Protein AF-A0A840SF92-F1 (afdb_monomer_lite)

Secondary structure (DSSP, 8-state):
-EEEEEEEES-HHHHHHHHHHHHHTT-EEEEEEEEEEESSTT-TTSPEEEEEEEEEEEEE------------PPP-----PPP-

Structure (mmCIF, N/CA/C/O backbone):
data_AF-A0A840SF92-F1
#
_entry.id   AF-A0A840SF92-F1
#
loop_
_atom_site.group_PDB
_atom_site.id
_atom_site.type_symbol
_atom_site.label_atom_id
_atom_site.label_alt_id
_atom_site.label_comp_id
_atom_site.label_asym_id
_atom_site.label_entity_id
_atom_site.label_seq_id
_atom_site.pdbx_PDB_ins_code
_atom_site.Cartn_x
_atom_site.Cartn_y
_atom_site.Cartn_z
_atom_site.occupancy
_atom_site.B_iso_or_equiv
_atom_site.auth_seq_id
_atom_site.auth_comp_id
_atom_site.auth_asym_id
_atom_site.auth_atom_id
_atom_site.pdbx_PDB_model_num
ATOM 1 N N . MET A 1 1 ? -17.802 9.811 5.879 1.00 65.94 1 MET A N 1
ATOM 2 C CA . MET A 1 1 ? -16.988 8.653 5.419 1.00 65.94 1 MET A CA 1
ATOM 3 C C . MET A 1 1 ? -16.161 9.071 4.217 1.00 65.94 1 MET A C 1
ATOM 5 O O . MET A 1 1 ? -16.726 9.347 3.161 1.00 65.94 1 MET A O 1
ATOM 9 N N . HIS A 1 2 ? -14.847 9.180 4.402 1.00 85.44 2 HIS A N 1
ATOM 10 C CA . HIS A 1 2 ? -13.907 9.599 3.364 1.00 85.44 2 HIS A CA 1
ATOM 11 C C . HIS A 1 2 ? -12.965 8.441 3.030 1.00 85.44 2 HIS A C 1
ATOM 13 O O . HIS A 1 2 ? -12.438 7.791 3.934 1.00 85.44 2 HIS A O 1
ATOM 19 N N . HIS A 1 3 ? -12.785 8.183 1.737 1.00 91.31 3 HIS A N 1
ATOM 20 C CA . HIS A 1 3 ? -11.860 7.172 1.242 1.00 91.31 3 HIS A CA 1
ATOM 21 C C . HIS A 1 3 ? -10.580 7.856 0.784 1.00 91.31 3 HIS A C 1
ATOM 23 O O . HIS A 1 3 ? -10.643 8.824 0.025 1.00 91.31 3 HIS A O 1
ATOM 29 N N . THR A 1 4 ? -9.443 7.313 1.199 1.00 93.25 4 THR A N 1
ATOM 30 C CA . THR A 1 4 ? -8.121 7.794 0.806 1.00 93.25 4 THR A CA 1
ATOM 31 C C . THR A 1 4 ? -7.405 6.702 0.024 1.00 93.25 4 THR A C 1
ATOM 33 O O . THR A 1 4 ? -7.499 5.517 0.352 1.00 93.25 4 THR A O 1
ATOM 36 N N . VAL A 1 5 ? -6.689 7.111 -1.021 1.00 94.25 5 VAL A N 1
ATOM 37 C CA . VAL A 1 5 ? -5.768 6.255 -1.768 1.00 94.25 5 VAL A CA 1
ATOM 38 C C . VAL A 1 5 ? -4.386 6.873 -1.658 1.00 94.25 5 VAL A C 1
ATOM 40 O O . VAL A 1 5 ? -4.197 8.028 -2.040 1.00 94.25 5 VAL A O 1
ATOM 43 N N . GLU A 1 6 ? -3.427 6.114 -1.143 1.00 94.38 6 GLU A N 1
ATOM 44 C CA . GLU A 1 6 ? -2.030 6.536 -1.061 1.00 94.38 6 GLU A CA 1
ATOM 45 C C . GLU A 1 6 ? -1.103 5.537 -1.751 1.00 94.38 6 GLU A C 1
ATOM 47 O O . GLU A 1 6 ? -1.377 4.336 -1.801 1.00 94.38 6 GLU A O 1
ATOM 52 N N . SER A 1 7 ? 0.002 6.051 -2.291 1.00 94.44 7 SER A N 1
ATOM 53 C CA . SER A 1 7 ? 1.069 5.242 -2.874 1.00 94.44 7 SER A CA 1
ATOM 54 C C . SER A 1 7 ? 2.214 5.127 -1.877 1.00 94.44 7 SER A C 1
ATOM 56 O O . SER A 1 7 ? 2.753 6.135 -1.425 1.00 94.44 7 SER A O 1
ATOM 58 N N . CYS A 1 8 ? 2.614 3.899 -1.582 1.00 94.75 8 CYS A N 1
ATOM 59 C CA . CYS A 1 8 ? 3.758 3.549 -0.758 1.00 94.75 8 CYS A CA 1
ATOM 60 C C . CYS A 1 8 ? 4.851 2.931 -1.650 1.00 94.75 8 CYS A C 1
ATOM 62 O O . CYS A 1 8 ? 4.520 2.164 -2.559 1.00 94.75 8 CYS A O 1
ATOM 64 N N . PRO A 1 9 ? 6.141 3.235 -1.417 1.00 94.25 9 PRO A N 1
ATOM 65 C CA . PRO A 1 9 ? 7.243 2.579 -2.117 1.00 94.25 9 PRO A CA 1
ATOM 66 C C . PRO A 1 9 ? 7.191 1.055 -1.974 1.00 94.25 9 PRO A C 1
ATOM 68 O O . PRO A 1 9 ? 6.655 0.546 -0.989 1.00 94.25 9 PRO A O 1
ATOM 71 N N . ASP A 1 10 ? 7.786 0.342 -2.930 1.00 93.88 10 ASP A N 1
ATOM 72 C CA . ASP A 1 10 ? 7.950 -1.121 -2.925 1.00 93.88 10 ASP A CA 1
ATOM 73 C C . ASP A 1 10 ? 9.009 -1.586 -1.911 1.00 93.88 10 ASP A C 1
ATOM 75 O O . ASP A 1 10 ? 10.050 -2.145 -2.252 1.00 93.88 10 ASP A O 1
ATOM 79 N N . ASP A 1 11 ? 8.754 -1.275 -0.642 1.00 96.06 11 ASP A N 1
ATOM 80 C CA . ASP A 1 11 ? 9.568 -1.631 0.510 1.00 96.06 11 ASP A CA 1
ATOM 81 C C . ASP A 1 11 ? 8.646 -2.124 1.633 1.00 96.06 11 ASP A C 1
ATOM 83 O O . ASP A 1 11 ? 7.749 -1.416 2.102 1.00 96.06 11 ASP A O 1
ATOM 87 N N . ASN A 1 12 ? 8.866 -3.365 2.069 1.00 94.06 12 ASN A N 1
ATOM 88 C CA . ASN A 1 12 ? 8.020 -4.020 3.063 1.00 94.06 12 ASN A CA 1
ATOM 89 C C . ASN A 1 12 ? 8.125 -3.391 4.461 1.00 94.06 12 ASN A C 1
ATOM 91 O O . ASN A 1 12 ? 7.146 -3.411 5.211 1.00 94.06 12 ASN A O 1
ATOM 95 N N . GLU A 1 13 ? 9.288 -2.855 4.839 1.00 97.06 13 GLU A N 1
ATOM 96 C CA . GLU A 1 13 ? 9.461 -2.214 6.145 1.00 97.06 13 GLU A CA 1
ATOM 97 C C . GLU A 1 13 ? 8.706 -0.887 6.192 1.00 97.06 13 GLU A C 1
ATOM 99 O O . GLU A 1 13 ? 8.007 -0.609 7.173 1.00 97.06 13 GLU A O 1
ATOM 104 N N . VAL A 1 14 ? 8.783 -0.119 5.101 1.00 96.44 14 VAL A N 1
ATOM 105 C CA . VAL A 1 14 ? 8.045 1.140 4.931 1.00 96.44 14 VAL A CA 1
ATOM 106 C C . VAL A 1 14 ? 6.540 0.884 4.902 1.00 96.44 14 VAL A C 1
ATOM 108 O O . VAL A 1 14 ? 5.797 1.540 5.634 1.00 96.44 14 VAL A O 1
ATOM 111 N N . LEU A 1 15 ? 6.088 -0.113 4.132 1.00 96.62 15 LEU A N 1
ATOM 112 C CA . LEU A 1 15 ? 4.677 -0.499 4.077 1.00 96.62 15 LEU A CA 1
ATOM 113 C C . LEU A 1 15 ? 4.144 -0.864 5.465 1.00 96.62 15 LEU A C 1
ATOM 115 O O . LEU A 1 15 ? 3.095 -0.369 5.877 1.00 96.62 15 LEU A O 1
ATOM 119 N N . ARG A 1 16 ? 4.873 -1.704 6.211 1.00 97.31 16 ARG A N 1
ATOM 120 C CA . ARG A 1 16 ? 4.468 -2.106 7.563 1.00 97.31 16 ARG A CA 1
ATOM 121 C C . ARG A 1 16 ? 4.336 -0.898 8.486 1.00 97.31 16 ARG A C 1
ATOM 123 O O . ARG A 1 16 ? 3.317 -0.762 9.156 1.00 97.31 16 ARG A O 1
ATOM 130 N N . ALA A 1 17 ? 5.340 -0.020 8.496 1.00 97.12 17 ALA A N 1
ATOM 131 C CA . ALA A 1 17 ? 5.318 1.183 9.323 1.00 97.12 17 ALA A CA 1
ATOM 132 C C . ALA A 1 17 ? 4.114 2.080 8.993 1.00 97.12 17 ALA A C 1
ATOM 134 O O . ALA A 1 17 ? 3.471 2.604 9.904 1.00 97.12 17 ALA A O 1
ATOM 135 N N . ARG A 1 18 ? 3.768 2.202 7.706 1.00 96.00 18 ARG A N 1
ATOM 136 C CA . ARG A 1 18 ? 2.629 3.011 7.267 1.00 96.00 18 ARG A CA 1
ATOM 137 C C . ARG A 1 18 ? 1.282 2.410 7.666 1.00 96.00 18 ARG A C 1
ATOM 139 O O . ARG A 1 18 ? 0.408 3.129 8.143 1.00 96.00 18 ARG A O 1
ATOM 146 N N . LEU A 1 19 ? 1.113 1.096 7.530 1.00 95.75 19 LEU A N 1
ATOM 147 C CA . LEU A 1 19 ? -0.111 0.410 7.963 1.00 95.75 19 LEU A CA 1
ATOM 148 C C . LEU A 1 19 ? -0.316 0.511 9.483 1.00 95.75 19 LEU A C 1
ATOM 150 O O . LEU A 1 19 ? -1.445 0.715 9.937 1.00 95.75 19 LEU A O 1
ATOM 154 N N . ASP A 1 20 ? 0.766 0.426 10.261 1.00 95.69 20 ASP A N 1
ATOM 155 C CA . ASP A 1 20 ? 0.724 0.625 11.713 1.00 95.69 20 ASP A CA 1
ATOM 156 C C . ASP A 1 20 ? 0.281 2.051 12.080 1.00 95.69 20 ASP A C 1
ATOM 158 O O . ASP A 1 20 ? -0.512 2.237 13.006 1.00 95.69 20 ASP A O 1
ATOM 162 N N . GLU A 1 21 ? 0.772 3.064 11.363 1.00 94.75 21 GLU A N 1
ATOM 163 C CA . GLU A 1 21 ? 0.378 4.463 11.552 1.00 94.75 21 GLU A CA 1
ATOM 164 C C . GLU A 1 21 ? -1.112 4.675 11.263 1.00 94.75 21 GLU A C 1
ATOM 166 O O . GLU A 1 21 ? -1.841 5.148 12.137 1.00 94.75 21 GLU A O 1
ATOM 171 N N . LEU A 1 22 ? -1.595 4.211 10.107 1.00 93.06 22 LEU A N 1
ATOM 172 C CA . LEU A 1 22 ? -3.012 4.285 9.742 1.00 93.06 22 LEU A CA 1
ATOM 173 C C . LEU A 1 22 ? -3.913 3.588 10.769 1.00 93.06 22 LEU A C 1
ATOM 175 O O . LEU A 1 22 ? -4.973 4.101 11.133 1.00 93.06 22 LEU A O 1
ATOM 179 N N . SER A 1 23 ? -3.483 2.436 11.293 1.00 90.12 23 SER A N 1
ATOM 180 C CA . SER A 1 23 ? -4.224 1.751 12.351 1.00 90.12 23 SER A CA 1
ATOM 181 C C . SER A 1 23 ? -4.290 2.573 13.643 1.00 90.12 23 SER A C 1
ATOM 183 O O . SER A 1 23 ? -5.320 2.538 14.320 1.00 90.12 23 SER A O 1
ATOM 185 N N . ARG A 1 24 ? -3.223 3.298 14.012 1.00 91.62 24 ARG A N 1
ATOM 186 C CA . ARG A 1 24 ? -3.203 4.180 15.198 1.00 91.62 24 ARG A CA 1
ATOM 187 C C . ARG A 1 24 ? -4.079 5.414 15.014 1.00 91.62 24 ARG A C 1
ATOM 189 O O . ARG A 1 24 ? -4.699 5.858 15.976 1.00 91.62 24 ARG A O 1
ATOM 196 N N . GLU A 1 25 ? -4.163 5.928 13.793 1.00 90.31 25 GLU A N 1
ATOM 197 C CA . GLU A 1 25 ? -5.068 7.018 13.406 1.00 90.31 25 GLU A CA 1
ATOM 198 C C . GLU A 1 25 ? -6.542 6.577 13.378 1.00 90.31 25 GLU A C 1
ATOM 200 O O . GLU A 1 25 ? -7.448 7.399 13.251 1.00 90.31 25 GLU A O 1
ATOM 205 N N . GLY A 1 26 ? -6.804 5.276 13.539 1.00 89.69 26 GLY A N 1
ATOM 206 C CA . GLY A 1 26 ? -8.148 4.712 13.511 1.00 89.69 26 GLY A CA 1
ATOM 207 C C . GLY A 1 26 ? -8.716 4.585 12.099 1.00 89.69 26 GLY A C 1
ATOM 208 O O . GLY A 1 26 ? -9.928 4.402 11.953 1.00 89.69 26 GLY A O 1
ATOM 209 N N . ALA A 1 27 ? -7.864 4.668 11.074 1.00 92.31 27 ALA A N 1
ATOM 210 C CA . ALA A 1 27 ? -8.245 4.378 9.705 1.00 92.31 27 ALA A CA 1
ATOM 211 C C . ALA A 1 27 ? -8.501 2.875 9.541 1.00 92.31 27 ALA A C 1
ATOM 213 O O . ALA A 1 27 ? -7.802 2.018 10.089 1.00 92.31 27 ALA A O 1
ATOM 214 N N . ARG A 1 28 ? -9.515 2.543 8.748 1.00 93.56 28 ARG A N 1
ATOM 215 C CA . ARG A 1 28 ? -9.808 1.172 8.352 1.00 93.56 28 ARG A CA 1
ATOM 216 C C . ARG A 1 28 ? -9.136 0.898 7.017 1.00 93.56 28 ARG A C 1
ATOM 218 O O . ARG A 1 28 ? -9.511 1.482 6.005 1.00 93.56 28 ARG A O 1
ATOM 225 N N . ILE A 1 29 ? -8.176 -0.019 6.998 1.00 94.69 29 ILE A N 1
ATOM 226 C CA . ILE A 1 29 ? -7.581 -0.487 5.743 1.00 94.69 29 ILE A CA 1
ATOM 227 C C . ILE A 1 29 ? -8.611 -1.335 4.998 1.00 94.69 29 ILE A C 1
ATOM 229 O O . ILE A 1 29 ? -9.134 -2.310 5.540 1.00 94.69 29 ILE A O 1
ATOM 233 N N . LEU A 1 30 ? -8.915 -0.947 3.762 1.00 95.56 30 LEU A N 1
ATOM 234 C CA . LEU A 1 30 ? -9.837 -1.664 2.886 1.00 95.56 30 LEU A CA 1
ATOM 235 C C . LEU A 1 30 ? -9.088 -2.621 1.962 1.00 95.56 30 LEU A C 1
ATOM 237 O O . LEU A 1 30 ? -9.526 -3.751 1.756 1.00 95.56 30 LEU A O 1
ATOM 241 N N . SER A 1 31 ? -7.966 -2.171 1.398 1.00 96.19 31 SER A N 1
ATOM 242 C CA . SER A 1 31 ? -7.147 -2.976 0.494 1.00 96.19 31 SER A CA 1
ATOM 243 C C . SER A 1 31 ? -5.708 -2.475 0.448 1.00 96.19 31 SER A C 1
ATOM 245 O O . SER A 1 31 ? -5.455 -1.280 0.596 1.00 96.19 31 SER A O 1
ATOM 247 N N . VAL A 1 32 ? -4.779 -3.397 0.211 1.00 96.50 32 VAL A N 1
ATOM 248 C CA . VAL A 1 32 ? -3.380 -3.111 -0.110 1.00 96.50 32 VAL A CA 1
ATOM 249 C C . VAL A 1 32 ? -3.058 -3.879 -1.383 1.00 96.50 32 VAL A C 1
ATOM 251 O O . VAL A 1 32 ? -3.185 -5.104 -1.416 1.00 96.50 32 VAL A O 1
ATOM 254 N N . LEU A 1 33 ? -2.685 -3.163 -2.439 1.00 96.69 33 LEU A N 1
ATOM 255 C CA . LEU A 1 33 ? -2.435 -3.723 -3.765 1.00 96.69 33 LEU A CA 1
ATOM 256 C C . LEU A 1 33 ? -0.991 -3.448 -4.157 1.00 96.69 33 LEU A C 1
ATOM 258 O O . LEU A 1 33 ? -0.551 -2.309 -4.078 1.00 96.69 33 LEU A O 1
ATOM 262 N N . TRP A 1 34 ? -0.262 -4.456 -4.624 1.00 96.00 34 TRP A N 1
ATOM 263 C CA . TRP A 1 34 ? 1.025 -4.224 -5.274 1.00 96.00 34 TRP A CA 1
ATOM 264 C C . TRP A 1 34 ? 0.798 -3.950 -6.762 1.00 96.00 34 TRP A C 1
ATOM 266 O O . TRP A 1 34 ? 0.163 -4.753 -7.451 1.00 96.00 34 TRP A O 1
ATOM 276 N N . GLN A 1 35 ? 1.295 -2.815 -7.251 1.00 93.06 35 GLN A N 1
ATOM 277 C CA . GLN A 1 35 ? 1.185 -2.413 -8.647 1.00 93.06 35 GLN A CA 1
ATOM 278 C C . GLN A 1 35 ? 2.584 -2.281 -9.266 1.00 93.06 35 GLN A C 1
ATOM 280 O O . GLN A 1 35 ? 3.331 -1.386 -8.865 1.00 93.06 35 GLN A O 1
ATOM 285 N N . PRO A 1 36 ? 2.941 -3.108 -10.265 1.00 93.25 36 PRO A N 1
ATOM 286 C CA . PRO A 1 36 ? 4.218 -2.981 -10.955 1.00 93.25 36 PRO A CA 1
ATOM 287 C C . PRO A 1 36 ? 4.287 -1.662 -11.727 1.00 93.25 36 PRO A C 1
ATOM 289 O O . PRO A 1 36 ? 3.290 -1.209 -12.303 1.00 93.25 36 PRO A O 1
ATOM 292 N N . VAL A 1 37 ? 5.476 -1.064 -11.792 1.00 92.06 37 VAL A N 1
ATOM 293 C CA . VAL A 1 37 ? 5.715 0.061 -12.700 1.00 92.06 37 VAL A CA 1
ATOM 294 C C . VAL A 1 37 ? 6.012 -0.456 -14.100 1.00 92.06 37 VAL A C 1
ATOM 296 O O . VAL A 1 37 ? 6.519 -1.562 -14.287 1.00 92.06 37 VAL A O 1
ATOM 299 N N . ARG A 1 38 ? 5.697 0.347 -15.112 1.00 91.12 38 ARG A N 1
ATOM 300 C CA . ARG A 1 38 ? 6.124 0.052 -16.480 1.00 91.12 38 ARG A CA 1
ATOM 301 C C . ARG A 1 38 ? 7.599 0.387 -16.634 1.00 91.12 38 ARG A C 1
ATOM 303 O O . ARG A 1 38 ? 8.068 1.363 -16.052 1.00 91.12 38 ARG A O 1
ATOM 310 N N . SER A 1 39 ? 8.301 -0.393 -17.450 1.00 91.50 39 SER A N 1
ATOM 311 C CA . SER A 1 39 ? 9.693 -0.107 -17.816 1.00 91.50 39 SER A CA 1
ATOM 312 C C . SER A 1 39 ? 9.829 1.233 -18.549 1.00 91.50 39 SER A C 1
ATOM 314 O O . SER A 1 39 ? 10.854 1.894 -18.425 1.00 91.50 39 SER A O 1
ATOM 316 N N . ASP A 1 40 ? 8.778 1.644 -19.267 1.00 90.12 40 ASP A N 1
ATOM 317 C CA . ASP A 1 40 ? 8.607 2.988 -19.818 1.00 90.12 40 ASP A CA 1
ATOM 318 C C . ASP A 1 40 ? 7.224 3.532 -19.400 1.00 90.12 40 ASP A C 1
ATOM 320 O O . ASP A 1 40 ? 6.202 2.936 -19.753 1.00 90.12 40 ASP A 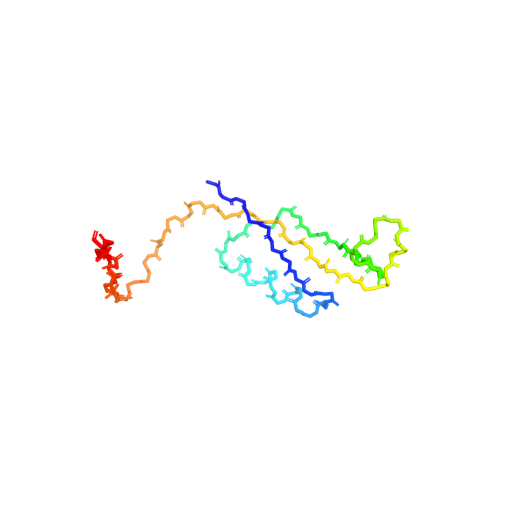O 1
ATOM 324 N N . PRO A 1 41 ? 7.147 4.634 -18.629 1.00 84.31 41 PRO A N 1
ATOM 325 C CA . PRO A 1 41 ? 5.877 5.189 -18.162 1.00 84.31 41 PRO A CA 1
ATOM 326 C C . PRO A 1 41 ? 5.041 5.844 -19.274 1.00 84.31 41 PRO A C 1
ATOM 328 O O . PRO A 1 41 ? 3.856 6.101 -19.061 1.00 84.31 41 PRO A O 1
ATOM 331 N N . THR A 1 42 ? 5.627 6.125 -20.441 1.00 91.06 42 THR A N 1
ATOM 332 C CA . THR A 1 42 ? 4.942 6.774 -21.572 1.00 91.06 42 THR A CA 1
ATOM 333 C C . THR A 1 42 ? 4.359 5.784 -22.577 1.00 91.06 42 THR A C 1
ATOM 335 O O . THR A 1 42 ? 3.481 6.148 -23.360 1.00 91.06 42 THR A O 1
ATOM 338 N N . ASP A 1 43 ? 4.780 4.521 -22.511 1.00 91.88 43 ASP A N 1
ATOM 339 C CA . ASP A 1 43 ? 4.339 3.458 -23.405 1.00 91.88 43 ASP A CA 1
ATOM 340 C C . ASP A 1 43 ? 3.453 2.440 -22.665 1.00 91.88 43 ASP A C 1
ATOM 342 O O . ASP A 1 43 ? 3.890 1.670 -21.810 1.00 91.88 43 ASP A O 1
ATOM 346 N N . GLN A 1 44 ? 2.169 2.397 -23.028 1.00 87.44 44 GLN A N 1
ATOM 347 C CA . GLN A 1 44 ? 1.208 1.452 -22.447 1.00 87.44 44 GLN A CA 1
ATOM 348 C C . GLN A 1 44 ? 1.422 -0.003 -22.891 1.00 87.44 44 GLN A C 1
ATOM 350 O O . GLN A 1 44 ? 0.847 -0.919 -22.294 1.00 87.44 44 GLN A O 1
ATOM 355 N N . THR A 1 45 ? 2.238 -0.230 -23.917 1.00 92.25 45 THR A N 1
ATOM 356 C CA . THR A 1 45 ? 2.626 -1.562 -24.389 1.00 92.25 45 THR A CA 1
ATOM 357 C C . THR A 1 45 ? 3.940 -2.039 -23.777 1.00 92.25 45 THR A C 1
ATOM 359 O O . THR A 1 45 ? 4.254 -3.227 -23.869 1.00 92.25 45 THR A O 1
ATOM 362 N N . ALA A 1 46 ? 4.664 -1.151 -23.084 1.00 90.81 46 ALA A N 1
ATOM 363 C CA . ALA A 1 46 ? 5.913 -1.490 -22.428 1.00 90.81 46 ALA A CA 1
ATOM 364 C C . ALA A 1 46 ? 5.720 -2.591 -21.384 1.00 90.81 46 ALA A C 1
ATOM 366 O O . ALA A 1 46 ? 4.712 -2.642 -20.664 1.00 90.81 46 ALA A O 1
ATOM 367 N N . ALA A 1 47 ? 6.735 -3.452 -21.295 1.00 93.31 47 ALA A N 1
ATOM 368 C CA . ALA A 1 47 ? 6.806 -4.511 -20.305 1.00 93.31 47 ALA A CA 1
ATOM 369 C C . ALA A 1 47 ? 6.712 -3.954 -18.874 1.00 93.31 47 ALA A C 1
ATOM 371 O O . ALA A 1 47 ? 7.034 -2.793 -18.602 1.00 93.31 47 ALA A O 1
ATOM 372 N N . LEU A 1 48 ? 6.268 -4.808 -17.956 1.00 92.75 48 LEU A N 1
ATOM 373 C CA . LEU A 1 48 ? 6.234 -4.495 -16.534 1.00 92.75 48 LEU A CA 1
ATOM 374 C C . LEU A 1 48 ? 7.622 -4.712 -15.924 1.00 92.75 48 LEU A C 1
ATOM 376 O O . LEU A 1 48 ? 8.310 -5.682 -16.249 1.00 92.75 48 LEU A O 1
ATOM 380 N N . SER A 1 49 ? 8.014 -3.803 -15.038 1.00 90.00 49 SER A N 1
ATOM 381 C CA . SER A 1 49 ? 9.213 -3.921 -14.217 1.00 90.00 49 SER A CA 1
ATOM 382 C C . SER A 1 49 ? 9.006 -4.951 -13.104 1.00 90.00 49 SER A C 1
ATOM 384 O O . SER A 1 49 ? 7.880 -5.248 -12.702 1.00 90.00 49 SER A O 1
ATOM 386 N N . ALA A 1 50 ? 10.116 -5.461 -12.571 1.00 88.94 50 ALA A N 1
ATOM 387 C CA . ALA A 1 50 ? 10.121 -6.238 -11.333 1.00 88.94 50 ALA A CA 1
ATOM 388 C C . ALA A 1 50 ? 9.898 -5.368 -10.080 1.00 88.94 50 ALA A C 1
ATOM 390 O O . ALA A 1 50 ? 9.672 -5.911 -9.006 1.00 88.94 50 ALA A O 1
ATOM 391 N N . SER A 1 51 ? 9.978 -4.041 -10.216 1.00 90.69 51 SER A N 1
ATOM 392 C CA . SER A 1 51 ? 9.648 -3.077 -9.167 1.00 90.69 51 SER A CA 1
ATOM 393 C C . SER A 1 51 ? 8.228 -2.538 -9.325 1.00 90.69 51 SER A C 1
ATOM 395 O O . SER A 1 51 ? 7.684 -2.465 -10.433 1.00 90.69 51 SER A O 1
ATOM 397 N N . GLY A 1 52 ? 7.635 -2.122 -8.213 1.00 93.19 52 GLY A N 1
ATOM 398 C CA . GLY A 1 52 ? 6.296 -1.554 -8.182 1.00 93.19 52 GLY A CA 1
ATOM 399 C C . GLY A 1 52 ? 6.140 -0.416 -7.188 1.00 93.19 52 GLY A C 1
ATOM 400 O O . GLY A 1 52 ? 7.093 0.276 -6.842 1.00 93.19 52 GLY A O 1
ATOM 401 N N . ASN A 1 53 ? 4.902 -0.226 -6.758 1.00 95.06 53 ASN A N 1
ATOM 402 C CA . ASN A 1 53 ? 4.515 0.519 -5.570 1.00 95.06 53 ASN A CA 1
ATOM 403 C C . ASN A 1 53 ? 3.314 -0.191 -4.944 1.00 95.06 53 ASN A C 1
ATOM 405 O O . ASN A 1 53 ? 2.516 -0.820 -5.645 1.00 95.06 53 ASN A O 1
ATOM 409 N N . PHE A 1 54 ? 3.145 -0.048 -3.637 1.00 96.94 54 PHE A N 1
ATOM 410 C CA . PHE A 1 54 ? 1.914 -0.446 -2.977 1.00 96.94 54 PHE A CA 1
ATOM 411 C C . PHE A 1 54 ? 0.893 0.686 -3.050 1.00 96.94 54 PHE A C 1
ATOM 413 O O . PHE A 1 54 ? 1.207 1.840 -2.783 1.00 96.94 54 PHE A O 1
ATOM 420 N N . LEU A 1 55 ? -0.348 0.355 -3.376 1.00 96.94 55 LEU A N 1
ATOM 421 C CA . LEU A 1 55 ? -1.494 1.240 -3.243 1.00 96.94 55 LEU A CA 1
ATOM 422 C C . LEU A 1 55 ? -2.273 0.815 -2.007 1.00 96.94 55 LEU A C 1
ATOM 424 O O . LEU A 1 55 ? -2.750 -0.319 -1.927 1.00 96.94 55 LEU A O 1
ATOM 428 N N . ILE A 1 56 ? -2.399 1.725 -1.049 1.00 96.75 56 ILE A N 1
ATOM 429 C CA . ILE A 1 56 ? -3.162 1.507 0.175 1.00 96.75 56 ILE A CA 1
ATOM 430 C C . ILE A 1 56 ? -4.474 2.268 0.026 1.00 96.75 56 ILE A C 1
ATOM 432 O O . ILE A 1 56 ? -4.488 3.480 -0.193 1.00 96.75 56 ILE A O 1
ATOM 436 N N . ILE A 1 57 ? -5.580 1.538 0.127 1.00 95.75 57 ILE A N 1
ATOM 437 C CA . ILE A 1 57 ? -6.932 2.086 0.111 1.00 95.75 57 ILE A CA 1
ATOM 438 C C . ILE A 1 57 ? -7.463 1.991 1.533 1.00 95.75 57 ILE A C 1
ATOM 440 O O . ILE A 1 57 ? -7.585 0.893 2.087 1.00 95.75 57 ILE A O 1
ATOM 444 N N . SER A 1 58 ? -7.790 3.133 2.121 1.00 95.25 58 SER A N 1
ATOM 445 C CA . SER A 1 58 ? -8.278 3.222 3.491 1.00 95.25 58 SER A CA 1
ATOM 446 C C . SER A 1 58 ? -9.536 4.075 3.586 1.00 95.25 58 SER A C 1
ATOM 448 O O . SER A 1 58 ? -9.834 4.909 2.731 1.00 95.25 58 SER A O 1
ATOM 450 N N . GLU A 1 59 ? -10.306 3.828 4.635 1.00 93.75 59 GLU A N 1
ATOM 451 C CA . GLU A 1 59 ? -11.464 4.616 5.024 1.00 93.75 59 GLU A CA 1
ATOM 452 C C . GLU A 1 59 ? -11.167 5.278 6.367 1.00 93.75 59 GLU A C 1
ATOM 454 O O . GLU A 1 59 ? -10.852 4.603 7.351 1.00 93.75 59 GLU A O 1
ATOM 459 N N . VAL A 1 60 ? -11.306 6.600 6.421 1.00 84.31 60 VAL A N 1
ATOM 460 C CA . VAL A 1 60 ? -11.287 7.342 7.680 1.00 84.31 60 VAL A CA 1
ATOM 461 C C . VAL A 1 60 ? -12.736 7.657 8.037 1.00 84.31 60 VAL A C 1
ATOM 463 O O . VAL A 1 60 ? -13.457 8.350 7.307 1.00 84.31 60 VAL A O 1
ATOM 466 N N . GLY A 1 61 ? -13.200 7.075 9.143 1.00 68.56 61 GLY A N 1
ATOM 467 C CA . GLY A 1 61 ? -14.501 7.415 9.707 1.00 68.56 61 GLY A CA 1
ATOM 468 C C . GLY A 1 61 ? -14.483 8.838 10.264 1.00 68.56 61 GLY A C 1
ATOM 469 O O . GLY A 1 61 ? -13.451 9.289 10.753 1.00 68.56 61 GLY A O 1
ATOM 470 N N . ASP A 1 62 ? -15.631 9.522 10.261 1.00 61.88 62 ASP A N 1
ATOM 471 C CA . ASP A 1 62 ? -15.829 10.791 10.981 1.00 61.88 62 ASP A CA 1
ATOM 472 C C . ASP A 1 62 ? -15.855 10.53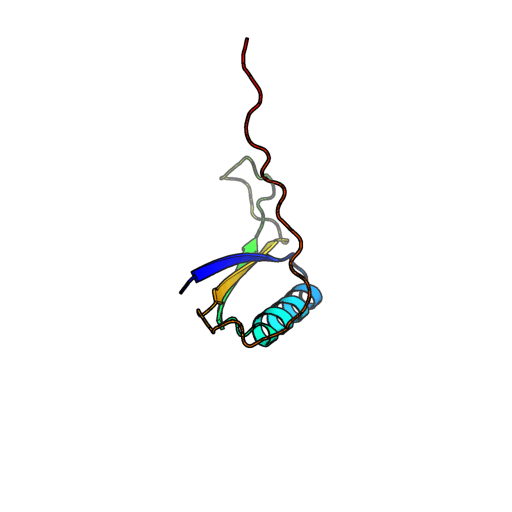2 12.498 1.00 61.88 62 ASP A C 1
ATOM 474 O O . ASP A 1 62 ? -16.855 10.738 13.188 1.00 61.88 62 ASP A O 1
ATOM 478 N N . ARG A 1 63 ? -14.769 9.988 13.050 1.00 55.31 63 ARG A N 1
ATOM 479 C CA . ARG A 1 63 ? -14.591 9.928 14.495 1.00 55.31 63 ARG A CA 1
ATOM 480 C C . ARG A 1 63 ? -14.128 11.310 14.914 1.00 55.31 63 ARG A C 1
ATOM 482 O O . ARG A 1 63 ? -12.967 11.661 14.748 1.00 55.31 63 ARG A O 1
ATOM 489 N N . VAL A 1 64 ? -15.112 12.078 15.384 1.00 45.84 64 VAL A N 1
ATOM 490 C CA . VAL A 1 64 ? -15.011 13.276 16.223 1.00 45.84 64 VAL A CA 1
ATOM 491 C C . VAL A 1 64 ? -13.603 13.437 16.784 1.00 45.84 64 VAL A C 1
ATOM 493 O O . VAL A 1 64 ? -13.129 12.570 17.517 1.00 45.84 64 VAL A O 1
ATOM 496 N N . ALA A 1 65 ? -12.970 14.559 16.444 1.00 44.41 65 ALA A N 1
ATOM 497 C CA . ALA A 1 65 ? -11.783 15.057 17.113 1.00 44.41 65 ALA A CA 1
ATOM 498 C C . ALA A 1 65 ? -12.052 15.109 18.626 1.00 44.41 65 ALA A C 1
ATOM 500 O O . ALA A 1 65 ? -12.632 16.067 19.133 1.00 44.41 65 ALA A O 1
ATOM 501 N N . ILE A 1 66 ? -11.678 14.056 19.351 1.00 45.22 66 ILE A N 1
ATOM 502 C CA . ILE A 1 66 ? -11.625 14.092 20.807 1.00 45.22 66 ILE A CA 1
ATOM 503 C C . ILE A 1 66 ? -10.307 14.783 21.144 1.00 45.22 66 ILE A C 1
ATOM 505 O O . ILE A 1 66 ? -9.236 14.185 21.095 1.00 45.22 66 ILE A O 1
ATOM 509 N N . GLU A 1 67 ? -10.442 16.090 21.364 1.00 50.16 67 GLU A N 1
ATOM 510 C CA . GLU A 1 67 ? -9.599 16.974 22.165 1.00 50.16 67 GLU A CA 1
ATOM 511 C C . GLU A 1 67 ? -8.122 16.571 22.300 1.00 50.16 67 GLU A C 1
ATOM 513 O O . GLU A 1 67 ? -7.689 15.943 23.265 1.00 50.16 67 GLU A O 1
ATOM 518 N N . ARG A 1 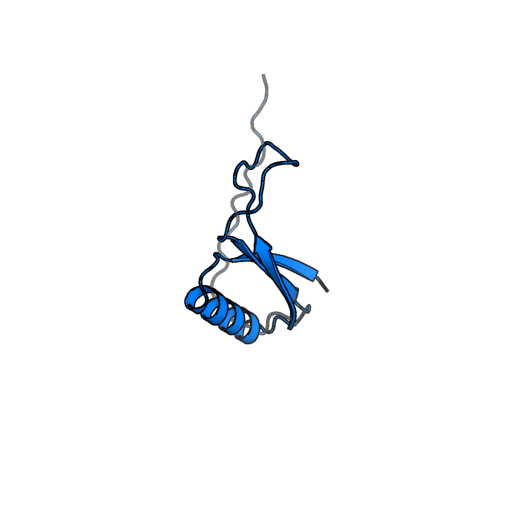68 ? -7.299 17.101 21.395 1.00 40.94 68 ARG A N 1
ATOM 519 C CA . ARG A 1 68 ? -6.038 17.704 21.828 1.00 40.94 68 ARG A CA 1
ATOM 520 C C . ARG A 1 68 ? -6.173 19.202 21.648 1.00 40.94 68 ARG A C 1
ATOM 522 O O . ARG A 1 68 ? -6.005 19.723 20.550 1.00 40.94 68 ARG A O 1
ATOM 529 N N . GLY A 1 69 ? -6.538 19.876 22.735 1.00 49.12 69 GLY A N 1
ATOM 530 C CA . GLY A 1 69 ? -6.302 21.302 22.840 1.00 49.12 69 GLY A CA 1
ATOM 531 C C . GLY A 1 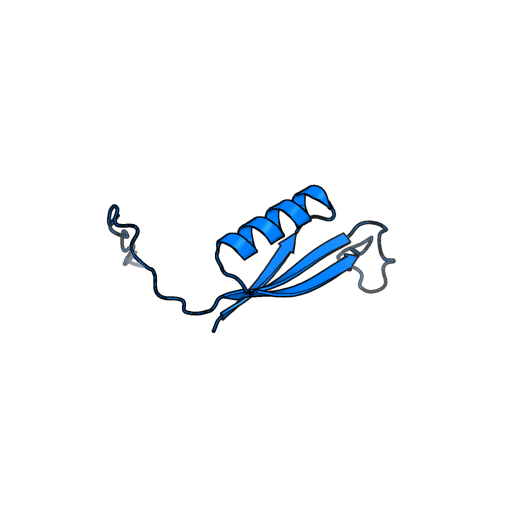69 ? -4.808 21.541 22.677 1.00 49.12 69 GLY A C 1
ATOM 532 O O . GLY A 1 69 ? -4.036 21.095 23.516 1.00 49.12 69 GLY A O 1
ATOM 533 N N . ASP A 1 70 ? -4.411 22.178 21.580 1.00 37.28 70 ASP A N 1
ATOM 534 C CA . ASP A 1 70 ? -3.483 23.295 21.671 1.00 37.28 70 ASP A CA 1
ATOM 535 C C . ASP A 1 70 ? -3.394 24.093 20.363 1.00 37.28 70 ASP A C 1
ATOM 537 O O . ASP A 1 70 ? -3.153 23.566 19.280 1.00 37.28 70 ASP A O 1
ATOM 541 N N . VAL A 1 71 ? -3.556 25.404 20.544 1.00 40.62 71 VAL A N 1
ATOM 542 C CA . VAL A 1 71 ? -3.130 26.525 19.696 1.00 40.62 71 VAL A CA 1
ATOM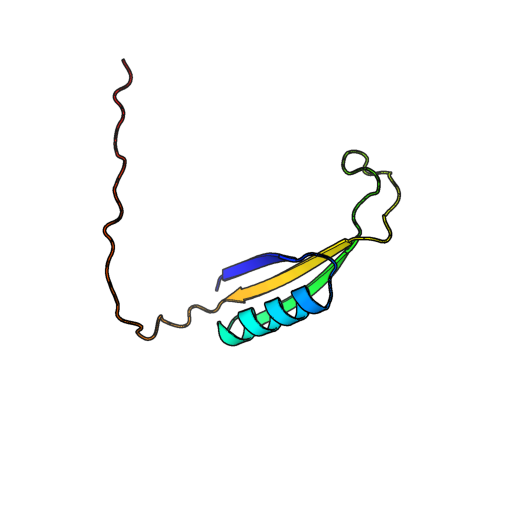 543 C C . VAL A 1 71 ? -3.725 26.622 18.283 1.00 40.62 71 VAL A C 1
ATOM 545 O O . VAL A 1 71 ? -3.163 26.186 17.279 1.00 40.62 71 VAL A O 1
ATOM 548 N N . LEU A 1 72 ? -4.811 27.398 18.212 1.00 41.75 72 LEU A N 1
ATOM 549 C CA . LEU A 1 72 ? -5.208 28.173 17.036 1.00 41.75 72 LEU A CA 1
ATOM 550 C C . LEU A 1 72 ? -3.996 28.944 16.481 1.00 41.75 72 LEU A C 1
ATOM 552 O O . LEU A 1 72 ? -3.535 29.911 17.087 1.00 41.75 72 LEU A O 1
ATOM 556 N N . ARG A 1 73 ? -3.505 28.558 15.301 1.00 45.75 73 ARG A N 1
ATOM 557 C CA . ARG A 1 73 ? -2.769 29.485 14.433 1.00 45.75 73 ARG A CA 1
ATOM 558 C C . ARG A 1 73 ? -3.779 30.123 13.480 1.00 45.75 73 ARG A C 1
ATOM 560 O O . ARG A 1 73 ? -4.517 29.380 12.832 1.00 45.75 73 ARG A O 1
ATOM 567 N N . PRO A 1 74 ? -3.848 31.460 13.378 1.00 37.81 74 PRO A N 1
ATOM 568 C CA . PRO A 1 74 ? -4.734 32.096 12.416 1.00 37.81 74 PRO A CA 1
ATOM 569 C C . PRO A 1 74 ? -4.258 31.757 11.000 1.00 37.81 74 PRO A C 1
ATOM 571 O O . PRO A 1 74 ? -3.079 31.920 10.677 1.00 37.81 74 PRO A O 1
ATOM 574 N N . GLN A 1 75 ? -5.175 31.270 10.163 1.00 45.41 75 GLN A N 1
ATOM 575 C CA . GLN A 1 75 ? -4.937 31.203 8.729 1.00 45.41 75 GLN A CA 1
ATOM 576 C C . GLN A 1 75 ? -4.887 32.631 8.187 1.00 45.41 75 GLN A C 1
ATOM 578 O O . GLN A 1 75 ? -5.804 33.420 8.401 1.00 45.41 75 GLN A O 1
ATOM 583 N N . VAL A 1 76 ? -3.786 32.966 7.521 1.00 40.41 76 VAL A N 1
ATOM 584 C CA . VAL A 1 76 ? -3.665 34.193 6.738 1.00 40.41 76 VAL A CA 1
ATOM 585 C C . VAL A 1 76 ? -4.520 34.010 5.489 1.00 40.41 76 VAL A C 1
ATOM 587 O O . VAL A 1 76 ? -4.185 33.207 4.620 1.00 40.41 76 VAL A O 1
ATOM 590 N N . THR A 1 77 ? -5.625 34.744 5.406 1.00 44.47 77 THR A N 1
ATOM 591 C CA . THR A 1 77 ? -6.410 34.882 4.181 1.00 44.47 77 THR A CA 1
ATOM 592 C C . THR A 1 77 ? -5.623 35.766 3.214 1.00 44.47 77 THR A C 1
ATOM 594 O O . THR A 1 77 ? -5.481 36.967 3.436 1.00 44.47 77 THR A O 1
ATOM 597 N N . LEU A 1 78 ? -5.056 35.175 2.162 1.00 51.16 78 LEU A N 1
ATOM 598 C CA . LEU A 1 78 ? -4.567 35.919 1.001 1.00 51.16 78 LEU A CA 1
ATOM 599 C C . LEU A 1 78 ? -5.770 36.198 0.098 1.00 51.16 78 LEU A C 1
ATOM 601 O O . LEU A 1 78 ? -6.074 35.410 -0.795 1.00 51.16 78 LEU A O 1
ATOM 605 N N . GLU A 1 79 ? -6.465 37.302 0.362 1.00 49.66 79 GLU A N 1
ATOM 606 C CA . GLU A 1 79 ? -7.419 37.878 -0.582 1.00 49.66 79 GLU A CA 1
ATOM 607 C C . GLU A 1 79 ? -6.823 39.111 -1.270 1.00 49.66 79 GLU A C 1
ATOM 609 O O . GLU A 1 79 ? -6.321 40.037 -0.638 1.00 49.66 79 GLU A O 1
ATOM 614 N N . ASP A 1 80 ? -6.944 39.051 -2.594 1.00 43.19 80 ASP A N 1
ATOM 615 C CA . ASP A 1 80 ? -6.974 40.120 -3.586 1.00 43.19 80 ASP A CA 1
ATOM 616 C C . ASP A 1 80 ? -5.672 40.833 -3.995 1.00 43.19 80 ASP A C 1
ATOM 618 O O . ASP A 1 80 ? -5.201 41.806 -3.406 1.00 43.19 80 ASP A O 1
ATOM 622 N N . ALA A 1 81 ? -5.141 40.378 -5.134 1.00 53.22 81 ALA A N 1
ATOM 623 C CA . ALA A 1 81 ? -4.251 41.155 -5.981 1.00 53.22 81 ALA A CA 1
ATOM 624 C C . ALA A 1 81 ? -5.101 41.974 -6.975 1.00 53.22 81 ALA A C 1
ATOM 626 O O . ALA A 1 81 ? -5.835 41.371 -7.763 1.00 53.22 81 ALA A O 1
ATO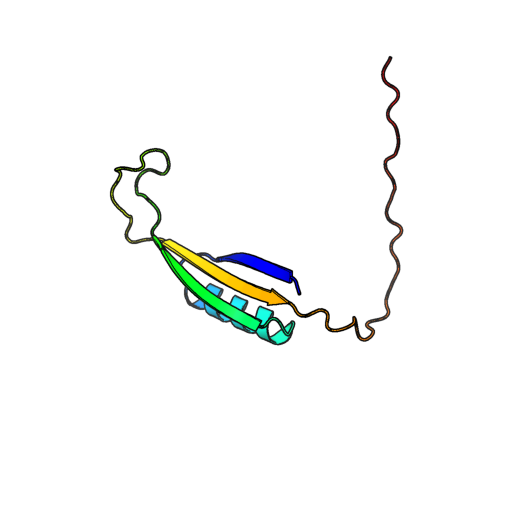M 627 N N . PRO A 1 82 ? -4.986 43.314 -7.027 1.00 53.31 82 PRO A N 1
ATOM 628 C CA . PRO A 1 82 ? -5.650 44.084 -8.069 1.00 53.31 82 PRO A CA 1
ATOM 629 C C . PRO A 1 82 ? -4.979 43.824 -9.426 1.00 53.31 82 PRO A C 1
ATOM 631 O O . PRO A 1 82 ? -3.788 44.081 -9.620 1.00 53.31 82 PRO A O 1
ATOM 634 N N . ARG A 1 83 ? -5.759 43.309 -10.383 1.00 49.19 83 ARG A N 1
ATOM 635 C CA . ARG A 1 83 ? -5.437 43.374 -11.813 1.00 49.19 83 ARG A CA 1
ATOM 636 C C . ARG A 1 83 ? -5.765 44.785 -12.316 1.00 49.19 83 ARG A C 1
ATOM 638 O O . ARG A 1 83 ? -6.918 45.178 -12.213 1.00 49.19 83 ARG A O 1
ATOM 645 N N . VAL A 1 84 ? -4.721 45.457 -12.817 1.00 56.62 84 VAL A N 1
ATOM 646 C CA . VAL A 1 84 ? -4.644 46.594 -13.770 1.00 56.62 84 VAL A CA 1
ATOM 647 C C . VAL A 1 84 ? -5.875 47.493 -13.890 1.00 56.62 84 VAL A C 1
ATOM 649 O O . VAL A 1 84 ? -6.889 47.039 -14.462 1.00 56.62 84 VAL A O 1
#

Foldseek 3Di:
DDKDKDKAFPDPVRVVVVVVVCVVLVKAWPDKDWAFAFPDNVDPPGDTDPTTIIITIIDDDPPPPPDDDDDDDDDDDPDDDDDD

pLDDT: mean 79.99, std 21.0, range [37.28, 97.31]

Sequence (84 aa):
MHHTVESCPDDNEVLRARLDELSREGARILSVLWQPVRSDPTDQTAALSASGNFLIISEVGDRVAIERGDVLRPQVTLEDAPRV

Radius of gyration: 19.68 Å; chains: 1; bounding box: 27×53×47 Å

Organism: NCBI:txid57001